Protein AF-A0A804RN87-F1 (afdb_monomer)

pLDDT: mean 70.16, std 12.7, range [40.78, 86.88]

Solvent-accessible surface area (backbone atoms only — not comparable to full-atom values): 7221 Å² total; per-residue (Å²): 133,90,46,69,68,55,38,35,69,75,57,32,67,62,49,36,48,26,4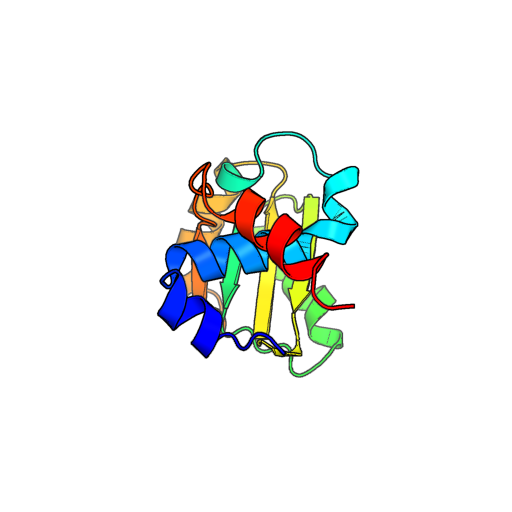7,51,46,47,64,53,35,53,84,49,50,88,78,59,80,81,75,54,48,65,18,28,37,35,35,33,63,37,80,57,89,46,76,75,44,56,60,53,51,48,58,59,50,46,76,43,32,61,68,70,47,75,30,77,36,67,95,71,21,30,33,33,40,31,36,72,43,48,74,24,46,65,43,43,61,68,46,39,80,78,44,97,57,40,50,76,39,76,32,49,74,68,71,97,70,69,60,70,59,51,62,57,58,64,71,70,71,122

Secondary structure (DSSP, 8-state):
---HHHHHHHHHHHHHHHHHHHHHHTTTTTT--S-STTTEEEEES---SSTTHHHHHHHHHHTTS-EEEEEEEGGGTEEEEEESSTTHHHHHHHHGGGSSS-EEEE-PPPPTTSHHHHHHHHTT--

Nearest PDB structures (foldseek):
  4lir-assembly1_A  TM=8.164E-01  e=1.142E-02  Homo sapiens
  4lir-assembly1_B  TM=6.625E-01  e=8.324E-03  Homo sapiens
  5yzg-assembly1_O  TM=5.939E-01  e=8.868E-03  Homo sapiens
  2cq2-assembly1_A  TM=6.643E-01  e=5.921E-02  Homo sapiens
  1x4d-assembly1_A  TM=6.522E-01  e=4.315E-02  Mus musculus

Radius of gyration: 14.88 Å; Cα contacts (8 Å, |Δi|>4): 159; chains: 1; bounding box: 32×34×47 Å

Organism: Zea mays (NCBI:txid4577)

Mean predicted aligned error: 12.69 Å

Sequence (126 aa):
MVTLENLRRIYGHVVERATLARDLLAPAAGQLSGNLHSRCILAQQLDLSFPEKDDDLRADLEKFGAIEAIALCRHLFMAVIVFRDEASVPVAFRRQEEISSGLYSAVPASPPCALHEFYSSKQYQG

Foldseek 3Di:
DCDLVNCCVPPNPQQSLLVVLCVLCVVVVVVD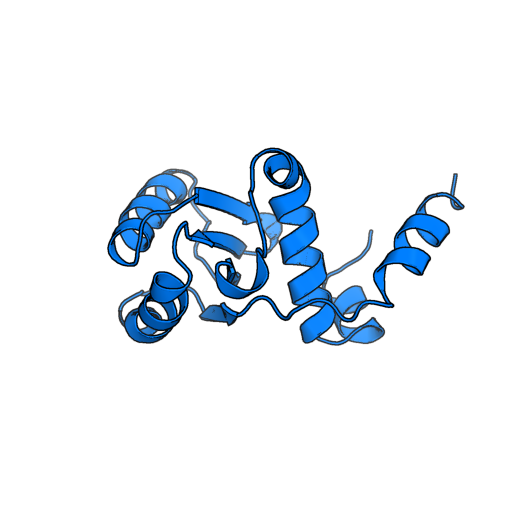DDDQQLFKKKWAFAPPVDVVCVVVVVVVLVVLAAWPDKGDDPVRRMIMTGHPDSNSLVSCQVCVVVDPTIDIDGNDDNDPPDVVVVVVVVVPPD

Structure (mmCIF, N/CA/C/O backbone):
data_AF-A0A804RN87-F1
#
_entry.id   AF-A0A804RN87-F1
#
loop_
_atom_site.group_PDB
_atom_site.id
_atom_site.type_symbol
_atom_site.label_atom_id
_atom_site.label_alt_id
_atom_site.label_comp_id
_atom_site.label_asym_id
_atom_site.label_entity_id
_atom_site.label_seq_id
_atom_site.pdbx_PDB_ins_code
_atom_site.Cartn_x
_atom_site.Cartn_y
_atom_site.Cartn_z
_atom_site.occupancy
_atom_site.B_iso_or_equiv
_atom_site.auth_seq_id
_atom_site.auth_comp_id
_atom_site.auth_asym_id
_atom_site.auth_atom_id
_atom_site.pdbx_PDB_model_num
ATOM 1 N N . MET A 1 1 ? 10.151 -0.348 -20.604 1.00 44.06 1 MET A N 1
ATOM 2 C CA . MET A 1 1 ? 9.405 -0.294 -19.325 1.00 44.06 1 MET A CA 1
ATOM 3 C C . MET A 1 1 ? 9.941 0.860 -18.499 1.00 44.06 1 MET A C 1
ATOM 5 O O . MET A 1 1 ? 11.149 1.039 -18.446 1.00 44.06 1 MET A O 1
ATOM 9 N N . VAL A 1 2 ? 9.064 1.671 -17.912 1.00 52.44 2 VAL A N 1
ATOM 10 C CA . VAL A 1 2 ? 9.464 2.733 -16.980 1.00 52.44 2 VAL A CA 1
ATOM 11 C C . VAL A 1 2 ? 9.562 2.083 -15.602 1.00 52.44 2 VAL A C 1
ATOM 13 O O . VAL A 1 2 ? 8.560 1.578 -15.107 1.00 52.44 2 VAL A O 1
ATOM 16 N N . THR A 1 3 ? 10.764 2.000 -15.034 1.00 58.56 3 THR A N 1
ATOM 17 C CA . THR A 1 3 ? 10.981 1.449 -13.689 1.00 58.56 3 THR A CA 1
ATOM 18 C C . THR A 1 3 ? 10.746 2.531 -12.633 1.00 58.56 3 THR A C 1
ATOM 20 O O . THR A 1 3 ? 10.908 3.720 -12.920 1.00 58.56 3 THR A O 1
ATOM 23 N N . LEU A 1 4 ? 10.397 2.126 -11.406 1.00 59.03 4 LEU A N 1
ATOM 24 C CA . LEU A 1 4 ? 10.358 3.012 -10.231 1.00 59.03 4 LEU A CA 1
ATOM 25 C C . LEU A 1 4 ? 11.651 3.829 -10.121 1.00 59.03 4 LEU A C 1
ATOM 27 O O . LEU A 1 4 ? 11.616 5.048 -10.036 1.00 59.03 4 LEU A O 1
ATOM 31 N N . GLU A 1 5 ? 12.805 3.171 -10.253 1.00 62.66 5 GLU A N 1
ATOM 32 C CA . GLU A 1 5 ? 14.112 3.835 -10.210 1.00 62.66 5 GLU A CA 1
ATOM 33 C C . GLU A 1 5 ? 14.259 4.930 -11.270 1.00 62.66 5 GLU A C 1
ATOM 35 O O . GLU A 1 5 ? 14.786 6.001 -10.973 1.00 62.66 5 GLU A O 1
ATOM 40 N N . ASN A 1 6 ? 13.741 4.708 -12.483 1.00 63.38 6 ASN A N 1
ATOM 41 C CA . ASN A 1 6 ? 13.754 5.722 -13.532 1.00 63.38 6 ASN A CA 1
ATOM 42 C C . ASN A 1 6 ? 12.840 6.903 -13.180 1.00 63.38 6 ASN A C 1
ATOM 44 O O . ASN A 1 6 ? 13.256 8.048 -13.332 1.00 63.38 6 ASN A O 1
ATOM 48 N N . LEU A 1 7 ? 11.635 6.657 -12.657 1.00 56.41 7 LEU A N 1
ATOM 49 C CA . LEU A 1 7 ? 10.732 7.734 -12.226 1.00 56.41 7 LEU A CA 1
ATOM 50 C C . LEU A 1 7 ? 11.321 8.541 -11.071 1.00 56.41 7 LEU A C 1
ATOM 52 O O . LEU A 1 7 ? 11.327 9.770 -11.110 1.00 56.41 7 LEU A O 1
ATOM 56 N N . ARG A 1 8 ? 11.870 7.854 -10.072 1.00 64.25 8 ARG A N 1
ATOM 57 C CA . ARG A 1 8 ? 12.483 8.444 -8.882 1.00 64.25 8 ARG A CA 1
ATOM 58 C C . ARG A 1 8 ? 13.710 9.279 -9.229 1.00 64.25 8 ARG A C 1
ATOM 60 O O . ARG A 1 8 ? 13.904 10.345 -8.654 1.00 64.25 8 ARG A O 1
ATOM 67 N N . ARG A 1 9 ? 14.515 8.822 -10.193 1.00 65.19 9 ARG A N 1
ATOM 68 C CA . ARG A 1 9 ? 15.707 9.532 -10.672 1.00 65.19 9 ARG A CA 1
ATOM 69 C C . ARG A 1 9 ? 15.364 10.765 -11.503 1.00 65.19 9 ARG A C 1
ATOM 71 O O . ARG A 1 9 ? 16.046 11.774 -11.372 1.00 65.19 9 ARG A O 1
ATOM 78 N N . ILE A 1 10 ? 14.343 10.677 -12.355 1.00 59.03 10 ILE A N 1
ATOM 79 C CA . ILE A 1 10 ? 13.975 11.761 -13.276 1.00 59.03 10 ILE A CA 1
ATOM 80 C C . ILE A 1 10 ? 13.150 12.831 -12.559 1.00 59.03 10 ILE A C 1
ATOM 82 O O . ILE A 1 10 ? 13.399 14.019 -12.735 1.00 59.03 10 ILE A O 1
ATOM 86 N N . TYR A 1 11 ? 12.183 12.421 -11.740 1.00 56.38 11 TYR A N 1
ATOM 87 C CA . TYR A 1 11 ? 11.181 13.331 -11.190 1.00 56.38 11 TYR A CA 1
ATOM 88 C C . TYR A 1 11 ? 11.234 13.489 -9.669 1.00 56.38 11 TYR A C 1
ATOM 90 O O . TYR A 1 11 ? 10.486 14.279 -9.089 1.00 56.38 11 TYR A O 1
ATOM 98 N N . GLY A 1 12 ? 12.110 12.742 -9.000 1.00 64.69 12 GLY A N 1
ATOM 99 C CA . GLY A 1 12 ? 12.132 12.681 -7.550 1.00 64.69 12 GLY A CA 1
ATOM 100 C C . GLY A 1 12 ? 10.963 11.874 -6.983 1.00 64.69 12 GLY A C 1
ATOM 101 O O . GLY A 1 12 ? 9.940 11.610 -7.618 1.00 64.69 12 GLY A O 1
ATOM 102 N N . HIS A 1 13 ? 11.116 11.501 -5.720 1.00 67.25 13 HIS A N 1
ATOM 103 C CA . HIS A 1 13 ? 10.175 10.646 -5.002 1.00 67.25 13 HIS A CA 1
ATOM 104 C C . HIS A 1 13 ? 8.745 11.210 -4.923 1.00 67.25 13 HIS A C 1
ATOM 106 O O . HIS A 1 13 ? 7.773 10.464 -4.876 1.00 67.25 13 HIS A O 1
ATOM 112 N N . VAL A 1 14 ? 8.602 12.537 -4.914 1.00 64.81 14 VAL A N 1
ATOM 113 C CA . VAL A 1 14 ? 7.304 13.222 -4.805 1.00 64.81 14 VAL A CA 1
ATOM 114 C C . VAL A 1 14 ? 6.459 12.994 -6.061 1.00 64.81 14 VAL A C 1
ATOM 116 O O . VAL A 1 14 ? 5.296 12.604 -5.972 1.00 64.81 14 VAL A O 1
ATOM 119 N N . VAL A 1 15 ? 7.045 13.204 -7.238 1.00 63.53 15 VAL A N 1
ATOM 120 C CA . VAL A 1 15 ? 6.332 13.083 -8.515 1.00 63.53 15 VAL A CA 1
ATOM 121 C C . VAL A 1 15 ? 6.097 11.621 -8.874 1.00 63.53 15 VAL A C 1
ATOM 123 O O . VAL A 1 15 ? 5.024 11.292 -9.370 1.00 63.53 15 VAL A O 1
ATOM 126 N N . GLU A 1 16 ? 7.050 10.738 -8.566 1.00 68.56 16 GLU A N 1
ATOM 127 C CA . GLU A 1 16 ? 6.877 9.287 -8.677 1.00 68.56 16 GLU A CA 1
ATOM 128 C C . GLU A 1 16 ? 5.620 8.833 -7.922 1.00 68.56 16 GLU A C 1
ATOM 130 O O . GLU A 1 16 ? 4.728 8.231 -8.514 1.00 68.56 16 GLU A O 1
ATOM 135 N N . ARG A 1 17 ? 5.489 9.207 -6.643 1.00 68.94 17 ARG A N 1
ATOM 136 C CA . ARG A 1 17 ? 4.328 8.853 -5.813 1.00 68.94 17 ARG A CA 1
ATOM 137 C C . ARG A 1 17 ? 3.013 9.407 -6.353 1.00 68.94 17 ARG A C 1
ATOM 139 O O . ARG A 1 17 ? 2.024 8.682 -6.376 1.00 68.94 17 ARG A O 1
ATOM 146 N N . ALA A 1 18 ? 2.985 10.668 -6.792 1.00 68.06 18 ALA A N 1
ATOM 147 C CA . ALA A 1 18 ? 1.785 11.255 -7.394 1.00 68.06 18 ALA A CA 1
ATOM 148 C C . ALA A 1 18 ? 1.396 10.563 -8.707 1.00 68.06 18 ALA A C 1
ATOM 150 O O . ALA A 1 18 ? 0.211 10.358 -8.962 1.00 68.06 18 ALA A O 1
ATOM 151 N N . THR A 1 19 ? 2.383 10.203 -9.527 1.00 70.12 19 THR A N 1
ATOM 152 C CA . THR A 1 19 ? 2.163 9.529 -10.812 1.00 70.12 19 THR A CA 1
ATOM 153 C C . THR A 1 19 ? 1.643 8.119 -10.586 1.00 70.12 19 THR A C 1
ATOM 155 O O . THR A 1 19 ? 0.596 7.779 -11.117 1.00 70.12 19 THR A O 1
ATOM 158 N N . LEU A 1 20 ? 2.282 7.343 -9.706 1.00 72.44 20 LEU A N 1
ATOM 159 C CA . LEU A 1 20 ? 1.806 6.013 -9.323 1.00 72.44 20 LEU A CA 1
ATOM 160 C C . LEU A 1 20 ? 0.398 6.065 -8.739 1.00 72.44 20 LEU A C 1
ATOM 162 O O . LEU A 1 20 ? -0.443 5.249 -9.103 1.00 72.44 20 LEU A O 1
ATOM 166 N N . ALA A 1 21 ? 0.124 7.039 -7.866 1.00 73.50 21 ALA A N 1
ATOM 167 C CA . ALA A 1 21 ? -1.204 7.196 -7.296 1.00 73.50 21 ALA A CA 1
ATOM 168 C C . ALA A 1 21 ? -2.262 7.444 -8.377 1.00 73.50 21 ALA A C 1
ATOM 170 O O . ALA A 1 21 ? -3.339 6.857 -8.338 1.00 73.50 21 ALA A O 1
ATOM 171 N N . ARG A 1 22 ? -1.935 8.272 -9.374 1.00 73.31 22 ARG A N 1
ATOM 172 C CA . ARG A 1 22 ? -2.814 8.538 -10.514 1.00 73.31 22 ARG A CA 1
ATOM 173 C C . ARG A 1 22 ? -2.968 7.347 -11.440 1.00 73.31 22 ARG A C 1
ATOM 175 O O . ARG A 1 22 ? -4.094 7.067 -11.814 1.00 73.31 22 ARG A O 1
ATOM 182 N N . ASP A 1 23 ? -1.891 6.654 -11.783 1.00 74.88 23 ASP A N 1
ATOM 183 C CA . ASP A 1 23 ? -1.936 5.493 -12.676 1.00 74.88 23 ASP A CA 1
ATOM 184 C C . ASP A 1 23 ? -2.749 4.351 -12.055 1.00 74.88 23 ASP A C 1
ATOM 186 O O . ASP A 1 23 ? -3.539 3.704 -12.739 1.00 74.88 23 ASP A O 1
ATOM 190 N N . LEU A 1 24 ? -2.622 4.149 -10.739 1.00 73.38 24 LEU A N 1
ATOM 191 C CA . LEU A 1 24 ? -3.413 3.167 -9.998 1.00 73.38 24 LEU A CA 1
ATOM 192 C C . LEU A 1 24 ? -4.882 3.569 -9.879 1.00 73.38 24 LEU A C 1
ATOM 194 O O . LEU A 1 24 ? -5.758 2.713 -9.976 1.00 73.38 24 LEU A O 1
ATOM 198 N N . LEU A 1 25 ? -5.163 4.860 -9.695 1.00 73.69 25 LEU A N 1
ATOM 199 C CA . LEU A 1 25 ? -6.532 5.367 -9.657 1.00 73.69 25 LEU A CA 1
ATOM 200 C C . LEU A 1 25 ? -7.128 5.601 -11.044 1.00 73.69 25 LEU A C 1
ATOM 202 O O . LEU A 1 25 ? -8.332 5.792 -11.116 1.00 73.69 25 LEU A O 1
ATOM 206 N N . ALA A 1 26 ? -6.362 5.569 -12.136 1.00 71.94 26 ALA A N 1
ATOM 207 C CA . ALA A 1 26 ? -6.852 5.863 -13.484 1.00 71.94 26 ALA A CA 1
ATOM 208 C C . ALA A 1 26 ? -8.103 5.050 -13.880 1.00 71.94 26 ALA A C 1
ATOM 210 O O . ALA A 1 26 ? -9.026 5.648 -14.436 1.00 71.94 26 ALA A O 1
ATOM 211 N N . PRO A 1 27 ? -8.222 3.747 -13.541 1.00 69.06 27 PRO A N 1
ATOM 212 C CA . PRO A 1 27 ? -9.443 2.979 -13.794 1.00 69.06 27 PRO A CA 1
ATOM 213 C C . PRO A 1 27 ? -10.638 3.442 -12.947 1.00 69.06 27 PRO A C 1
ATOM 215 O O . PRO A 1 27 ? -11.779 3.364 -13.391 1.00 69.06 27 PRO A O 1
ATOM 218 N N . ALA A 1 28 ? -10.380 3.933 -11.733 1.00 67.94 28 ALA A N 1
ATOM 219 C CA . ALA A 1 28 ? -11.393 4.412 -10.795 1.00 67.94 28 ALA A CA 1
ATOM 220 C C . ALA A 1 28 ? -11.678 5.918 -10.934 1.00 67.94 28 ALA A C 1
ATOM 222 O O . ALA A 1 28 ? -12.686 6.396 -10.427 1.00 67.94 28 ALA A O 1
ATOM 223 N N . ALA A 1 29 ? -10.837 6.677 -11.641 1.00 67.94 29 ALA A N 1
ATOM 224 C CA . ALA A 1 29 ? -10.888 8.137 -11.697 1.00 67.94 29 ALA A CA 1
ATOM 225 C C . ALA A 1 29 ? -12.222 8.667 -12.241 1.00 67.94 29 ALA A C 1
ATOM 227 O O . ALA A 1 29 ? -12.655 9.739 -11.838 1.00 67.94 29 ALA A O 1
ATOM 228 N N . GLY A 1 30 ? -12.902 7.900 -13.102 1.00 65.25 30 GLY A N 1
ATOM 229 C CA . GLY A 1 30 ? -14.239 8.239 -13.602 1.00 65.25 30 GLY A CA 1
ATOM 230 C C . GLY A 1 30 ? -15.363 8.112 -12.565 1.00 65.25 30 GLY A C 1
ATOM 231 O O . GLY A 1 30 ? -16.446 8.647 -12.780 1.00 65.25 30 GLY A O 1
ATOM 232 N N . GLN A 1 31 ? -15.124 7.414 -11.453 1.00 64.75 31 GLN A N 1
ATOM 233 C CA . GLN A 1 31 ? -16.081 7.228 -10.358 1.00 64.75 31 GLN A CA 1
ATOM 234 C C . GLN A 1 31 ? -15.767 8.101 -9.141 1.00 64.75 31 GLN A C 1
ATOM 236 O O . GLN A 1 31 ? -16.618 8.248 -8.266 1.00 64.75 31 GLN A O 1
ATOM 241 N N . LEU A 1 32 ? -14.562 8.671 -9.075 1.00 67.81 32 LEU A N 1
ATOM 242 C CA . LEU A 1 32 ? -14.136 9.468 -7.937 1.00 67.81 32 LEU A CA 1
ATOM 243 C C . LEU A 1 32 ? -14.508 10.937 -8.125 1.00 67.81 32 LEU A C 1
ATOM 245 O O . LEU A 1 32 ? -14.287 11.528 -9.182 1.00 67.81 32 LEU A O 1
ATOM 249 N N . SER A 1 33 ? -15.039 11.546 -7.070 1.00 60.03 33 SER A N 1
ATOM 250 C CA . SER A 1 33 ? -15.479 12.944 -7.105 1.00 60.03 33 SER A CA 1
ATOM 251 C C . SER A 1 33 ? -14.501 13.880 -6.382 1.00 60.03 33 SER A C 1
ATOM 253 O O . SER A 1 33 ? -14.010 13.587 -5.294 1.00 60.03 33 SER A O 1
ATOM 255 N N . GLY A 1 34 ? -14.209 15.045 -6.965 1.00 64.56 34 GLY A N 1
ATOM 256 C CA . GLY A 1 34 ? -13.508 16.133 -6.272 1.00 64.56 34 GLY A CA 1
ATOM 257 C C . GLY A 1 34 ? -11.981 16.006 -6.169 1.00 64.56 34 GLY A C 1
ATOM 258 O O . GLY A 1 34 ? -11.321 15.332 -6.959 1.00 64.56 34 GLY A O 1
ATOM 259 N N . ASN A 1 35 ? -11.399 16.733 -5.208 1.00 65.81 35 ASN A N 1
ATOM 260 C CA . ASN A 1 35 ? -9.953 16.780 -5.009 1.00 65.81 35 ASN A CA 1
ATOM 261 C C . ASN A 1 35 ? -9.469 15.511 -4.296 1.00 65.81 35 ASN A C 1
ATOM 263 O O . ASN A 1 35 ? -9.637 15.349 -3.090 1.00 65.81 35 ASN A O 1
ATOM 267 N N . LEU A 1 36 ? -8.849 14.612 -5.056 1.00 71.06 36 LEU A N 1
ATOM 268 C CA . LEU A 1 36 ? -8.314 13.357 -4.537 1.00 71.06 36 LEU A CA 1
ATOM 269 C C . LEU A 1 36 ? -7.174 13.577 -3.539 1.00 71.06 36 LEU A C 1
ATOM 271 O O . LEU A 1 36 ? -7.033 12.814 -2.593 1.00 71.06 36 LEU A O 1
ATOM 275 N N . HIS A 1 37 ? -6.376 14.631 -3.698 1.00 70.56 37 HIS A N 1
ATOM 276 C CA . HIS A 1 37 ? -5.132 14.783 -2.946 1.00 70.56 37 HIS A CA 1
ATOM 277 C C . HIS A 1 37 ? -5.332 14.952 -1.432 1.00 70.56 37 HIS A C 1
ATOM 279 O O . HIS A 1 37 ? -4.515 14.442 -0.671 1.00 70.56 37 HIS A O 1
ATOM 285 N N . SER A 1 38 ? -6.412 15.604 -0.981 1.00 73.94 38 SER A N 1
ATOM 286 C CA . SER A 1 38 ? -6.699 15.751 0.459 1.00 73.94 38 SER A CA 1
ATOM 287 C C . SER A 1 38 ? -7.330 14.506 1.085 1.00 73.94 38 SER A C 1
ATOM 289 O O . SER A 1 38 ? -7.389 14.403 2.305 1.00 73.94 38 SER A O 1
ATOM 291 N N . ARG A 1 39 ? -7.772 13.548 0.261 1.00 82.69 39 ARG A N 1
ATOM 292 C CA . ARG A 1 39 ? -8.467 12.325 0.691 1.00 82.69 39 ARG A CA 1
ATOM 293 C C . ARG A 1 39 ? -7.698 11.040 0.376 1.00 82.69 39 ARG A C 1
ATOM 295 O O . ARG A 1 39 ? -8.148 9.956 0.738 1.00 82.69 39 ARG A O 1
ATOM 302 N N . CYS A 1 40 ? -6.554 11.143 -0.302 1.00 83.12 40 CYS A N 1
ATOM 303 C CA . CYS A 1 40 ? -5.761 10.000 -0.745 1.00 83.12 40 CYS A CA 1
ATOM 304 C C . CYS A 1 40 ? -4.498 9.807 0.089 1.00 83.12 40 CYS A C 1
ATOM 306 O O . CYS A 1 40 ? -3.703 10.731 0.280 1.00 83.12 40 CYS A O 1
ATOM 308 N N . ILE A 1 41 ? -4.250 8.555 0.460 1.00 86.25 41 ILE A N 1
ATOM 309 C CA . ILE A 1 41 ? -2.969 8.106 1.000 1.00 86.25 41 ILE A CA 1
ATOM 310 C C . ILE A 1 41 ? -2.345 7.070 0.069 1.00 86.25 41 ILE A C 1
ATOM 312 O O . ILE A 1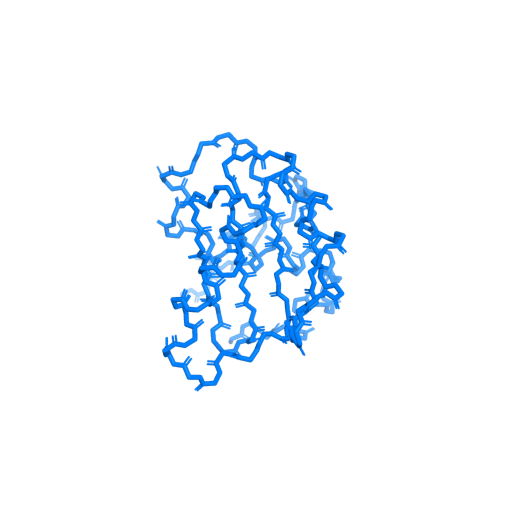 41 ? -3.031 6.263 -0.558 1.00 86.25 41 ILE A O 1
ATOM 316 N N . LEU A 1 42 ? -1.021 7.098 -0.010 1.00 85.25 42 LEU A N 1
ATOM 317 C CA . LEU A 1 42 ? -0.213 6.067 -0.632 1.00 85.25 42 LEU A CA 1
ATOM 318 C C . LEU A 1 42 ? 0.391 5.204 0.471 1.00 85.25 42 LEU A C 1
ATOM 320 O O . LEU A 1 42 ? 1.261 5.658 1.218 1.00 85.25 42 LEU A O 1
ATOM 324 N N . ALA A 1 43 ? -0.041 3.956 0.536 1.00 84.12 43 ALA A N 1
ATOM 325 C CA . ALA A 1 43 ? 0.600 2.928 1.326 1.00 84.12 43 ALA A CA 1
ATOM 326 C C . ALA A 1 43 ? 1.705 2.258 0.507 1.00 84.12 43 ALA A C 1
ATOM 328 O O . ALA A 1 43 ? 1.497 1.850 -0.633 1.00 84.12 43 ALA A O 1
ATOM 329 N N . GLN A 1 44 ? 2.894 2.158 1.083 1.00 80.44 44 GLN A N 1
ATOM 330 C CA . GLN A 1 44 ? 4.049 1.458 0.518 1.00 80.44 44 GLN A CA 1
ATOM 331 C C . GLN A 1 44 ? 4.464 0.341 1.467 1.00 80.44 44 GLN A C 1
ATOM 333 O O . GLN A 1 44 ? 4.184 0.440 2.651 1.00 80.44 44 GLN A O 1
ATOM 338 N N . GLN A 1 45 ? 5.185 -0.672 0.986 1.00 77.25 45 GLN A N 1
ATOM 339 C CA . GLN A 1 45 ? 5.670 -1.783 1.822 1.00 77.25 45 GLN A CA 1
ATOM 340 C C . GLN A 1 45 ? 4.535 -2.563 2.507 1.00 77.25 45 GLN A C 1
ATOM 342 O O . GLN A 1 45 ? 4.677 -3.022 3.639 1.00 77.25 45 GLN A O 1
ATOM 347 N N . LEU A 1 46 ? 3.398 -2.689 1.823 1.00 74.75 46 LEU A N 1
ATOM 348 C CA . LEU A 1 46 ? 2.311 -3.547 2.274 1.00 74.75 46 LEU A CA 1
ATOM 349 C C . LEU A 1 46 ? 2.656 -5.007 1.993 1.00 74.75 46 LEU A C 1
ATOM 351 O O . LEU A 1 46 ? 3.122 -5.334 0.900 1.00 74.75 46 LEU A O 1
ATOM 355 N N . ASP A 1 47 ? 2.370 -5.897 2.938 1.00 72.31 47 ASP A N 1
ATOM 356 C CA . ASP A 1 47 ? 2.492 -7.333 2.702 1.00 72.31 47 ASP A CA 1
ATOM 357 C C . ASP A 1 47 ? 1.298 -7.853 1.883 1.00 72.31 47 ASP A C 1
ATOM 359 O O . ASP A 1 47 ? 0.361 -8.452 2.406 1.00 72.31 47 ASP A O 1
ATOM 363 N N . LEU A 1 48 ? 1.340 -7.604 0.571 1.00 69.94 48 LEU A N 1
ATOM 364 C CA . LEU A 1 48 ? 0.344 -8.052 -0.412 1.00 69.94 48 LEU A CA 1
ATOM 365 C C . LEU A 1 48 ? 0.648 -9.453 -0.973 1.00 69.94 48 LEU A C 1
ATOM 367 O O . LEU A 1 48 ? 0.188 -9.804 -2.064 1.00 69.94 48 LEU A O 1
ATOM 371 N N . SER A 1 49 ? 1.451 -10.249 -0.257 1.00 66.06 49 SER A N 1
ATOM 372 C CA . SER A 1 49 ? 1.897 -11.573 -0.714 1.00 66.06 49 SER A CA 1
ATOM 373 C C . SER A 1 49 ? 0.734 -12.541 -0.959 1.00 66.06 49 SER A C 1
ATOM 375 O O . SER A 1 49 ? 0.860 -13.452 -1.775 1.00 66.06 49 SER A O 1
ATOM 377 N N . PHE A 1 50 ? -0.410 -12.324 -0.302 1.00 61.97 50 PHE A N 1
ATOM 378 C CA . PHE A 1 50 ? -1.591 -13.178 -0.406 1.00 61.97 50 PHE A CA 1
ATOM 379 C C . PHE A 1 50 ? -2.832 -12.361 -0.783 1.00 61.97 50 PHE A C 1
ATOM 381 O O . PHE A 1 50 ? -3.063 -11.316 -0.182 1.00 61.97 50 PHE A O 1
ATOM 388 N N . PRO A 1 51 ? -3.649 -12.811 -1.757 1.00 64.81 51 PRO A N 1
ATOM 389 C CA . PRO A 1 51 ? -4.867 -12.109 -2.163 1.00 64.81 51 PRO A CA 1
ATOM 390 C C . PRO A 1 51 ? -5.940 -12.027 -1.082 1.00 64.81 51 PRO A C 1
ATOM 392 O O . PRO A 1 51 ? -6.704 -11.073 -1.090 1.00 64.81 51 PRO A O 1
ATOM 395 N N . GLU A 1 52 ? -5.964 -12.972 -0.147 1.00 64.88 52 GLU A N 1
ATOM 396 C CA . GLU A 1 52 ? -6.887 -12.963 0.995 1.00 64.88 52 GLU A CA 1
ATOM 397 C C . GLU A 1 52 ? -6.686 -11.727 1.888 1.00 64.88 52 GLU A C 1
ATOM 399 O O . GLU A 1 52 ? -7.622 -11.267 2.530 1.00 64.88 52 GLU A O 1
ATOM 404 N N . LYS A 1 53 ? -5.494 -11.113 1.844 1.00 66.38 53 LYS A N 1
ATOM 405 C CA . LYS A 1 53 ? -5.189 -9.893 2.594 1.00 66.38 53 LYS A CA 1
ATOM 406 C C . LYS A 1 53 ? -5.819 -8.633 2.007 1.00 66.38 53 LYS A C 1
ATOM 408 O O . LYS A 1 53 ? -5.752 -7.598 2.658 1.00 66.38 53 LYS A O 1
ATOM 413 N N . ASP A 1 54 ? -6.401 -8.675 0.806 1.00 70.12 54 ASP A N 1
ATOM 414 C CA . ASP A 1 54 ? -7.040 -7.491 0.216 1.00 70.12 54 ASP A CA 1
AT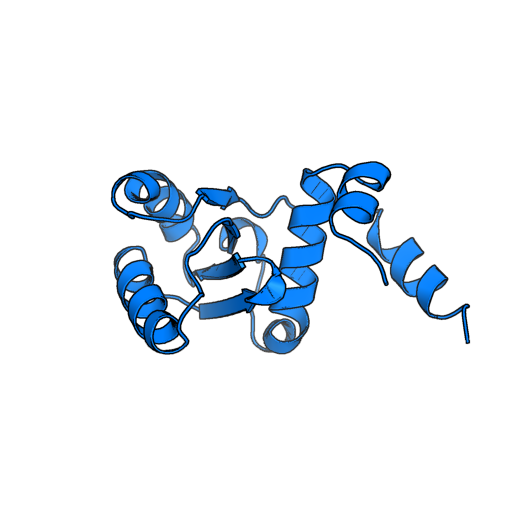OM 415 C C . ASP A 1 54 ? -8.295 -7.097 1.014 1.00 70.12 54 ASP A C 1
ATOM 417 O O . ASP A 1 54 ? -8.488 -5.916 1.316 1.00 70.12 54 ASP A O 1
ATOM 421 N N . ASP A 1 55 ? -9.110 -8.085 1.402 1.00 72.81 55 ASP A N 1
ATOM 422 C CA . ASP A 1 55 ? -10.304 -7.871 2.226 1.00 72.81 55 ASP A CA 1
ATOM 423 C C . ASP A 1 55 ? -9.929 -7.510 3.668 1.00 72.81 55 ASP A C 1
ATOM 425 O O . ASP A 1 55 ? -10.509 -6.581 4.232 1.00 72.81 55 ASP A O 1
ATOM 429 N N . ASP A 1 56 ? -8.908 -8.161 4.236 1.00 75.81 56 ASP A N 1
ATOM 430 C CA . ASP A 1 56 ? -8.387 -7.822 5.568 1.00 75.81 56 ASP A CA 1
ATOM 431 C C . ASP A 1 56 ? -7.838 -6.390 5.608 1.00 75.81 56 ASP A C 1
ATOM 433 O O . ASP A 1 56 ? -8.164 -5.615 6.507 1.00 75.81 56 ASP A O 1
ATOM 437 N N . LEU A 1 57 ? -7.054 -6.001 4.595 1.00 74.81 57 LEU A N 1
ATOM 438 C CA . LEU A 1 57 ? -6.513 -4.652 4.459 1.00 74.81 57 LEU A CA 1
ATOM 439 C C . LEU A 1 57 ? -7.646 -3.634 4.343 1.00 74.81 57 LEU A C 1
ATOM 441 O O . LEU A 1 57 ? -7.603 -2.590 4.992 1.00 74.81 57 LEU A O 1
ATOM 445 N N . ARG A 1 58 ? -8.672 -3.924 3.535 1.00 80.19 58 ARG A N 1
ATOM 446 C CA . ARG A 1 58 ? -9.846 -3.060 3.425 1.00 80.19 58 ARG A CA 1
ATOM 447 C C . ARG A 1 58 ? -10.559 -2.924 4.769 1.00 80.19 58 ARG A C 1
ATOM 449 O O . ARG A 1 58 ? -10.836 -1.798 5.169 1.00 80.19 58 ARG A O 1
ATOM 456 N N . ALA A 1 59 ? -10.829 -4.027 5.462 1.00 81.12 59 ALA A N 1
ATOM 457 C CA . ALA A 1 59 ? -11.509 -4.023 6.754 1.00 81.12 59 ALA A CA 1
ATOM 458 C C . ALA A 1 59 ? -10.709 -3.267 7.827 1.00 81.12 59 ALA A C 1
ATOM 460 O O . ALA A 1 59 ? -11.285 -2.526 8.624 1.00 81.12 59 ALA A O 1
ATOM 461 N N . ASP A 1 60 ? -9.382 -3.399 7.828 1.00 78.94 60 ASP A N 1
ATOM 462 C CA . ASP A 1 60 ? -8.498 -2.651 8.721 1.00 78.94 60 ASP A CA 1
ATOM 463 C C . ASP A 1 60 ? -8.498 -1.156 8.408 1.00 78.94 60 ASP A C 1
ATOM 465 O O . ASP A 1 60 ? -8.610 -0.332 9.316 1.00 78.94 60 ASP A O 1
ATOM 469 N N . LEU A 1 61 ? -8.445 -0.791 7.129 1.00 78.94 61 LEU A N 1
ATOM 470 C CA 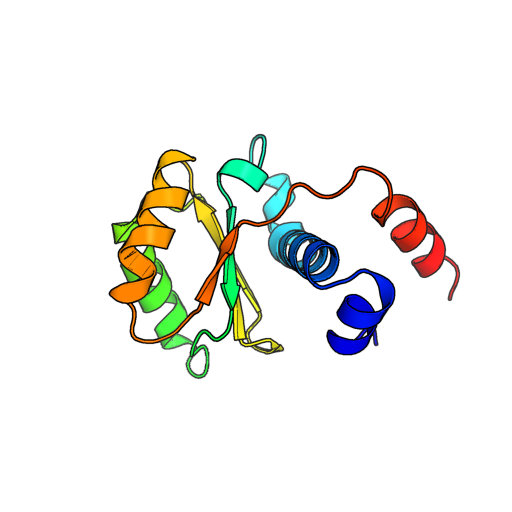. LEU A 1 61 ? -8.479 0.603 6.695 1.00 78.94 61 LEU A CA 1
ATOM 471 C C . LEU A 1 61 ? -9.852 1.257 6.910 1.00 78.94 61 LEU A C 1
ATOM 473 O O . LEU A 1 61 ? -9.920 2.451 7.206 1.00 78.94 61 LEU A O 1
ATOM 477 N N . GLU A 1 62 ? -10.946 0.498 6.804 1.00 83.88 62 GLU A N 1
ATOM 478 C CA . GLU A 1 62 ? -12.303 0.996 7.058 1.00 83.88 62 GLU A CA 1
ATOM 479 C C . GLU A 1 62 ? -12.486 1.415 8.530 1.00 83.88 62 GLU A C 1
ATOM 481 O O . GLU A 1 62 ? -13.299 2.294 8.822 1.00 83.88 62 GLU A O 1
ATOM 486 N N . LYS A 1 63 ? -11.653 0.906 9.457 1.00 80.75 63 LYS A N 1
ATOM 487 C CA . LYS A 1 63 ? -11.588 1.382 10.856 1.00 80.75 63 LYS A CA 1
ATOM 488 C C . LYS A 1 63 ? -11.050 2.810 10.980 1.00 80.75 63 LYS A C 1
ATOM 490 O O . LYS A 1 63 ? -11.227 3.434 12.031 1.00 80.75 63 LYS A O 1
ATOM 495 N N . PHE A 1 64 ? -10.351 3.313 9.962 1.00 80.88 64 PHE A N 1
ATOM 496 C CA . PHE A 1 64 ? -9.806 4.675 9.923 1.00 80.88 64 PHE A CA 1
ATOM 497 C C . PHE A 1 64 ? -10.770 5.662 9.266 1.00 80.88 64 PHE A C 1
ATOM 499 O O . PHE A 1 64 ? -10.730 6.857 9.563 1.00 80.88 64 PHE A O 1
ATOM 506 N N . GLY A 1 65 ? -11.655 5.169 8.402 1.00 83.75 65 GLY A N 1
ATOM 507 C CA . GLY A 1 65 ? -12.650 5.980 7.725 1.00 83.75 65 GLY A CA 1
ATOM 508 C C . GLY A 1 65 ? -13.343 5.244 6.593 1.00 83.75 65 GLY A C 1
ATOM 509 O O . GLY A 1 65 ? -12.873 4.218 6.112 1.00 83.75 65 GLY A O 1
ATOM 510 N N . ALA A 1 66 ? -14.457 5.802 6.125 1.00 85.88 66 ALA A N 1
ATOM 511 C CA . ALA A 1 66 ? -15.173 5.244 4.988 1.00 85.88 66 ALA A CA 1
ATOM 512 C C . ALA A 1 66 ? -14.314 5.337 3.721 1.00 85.88 66 ALA A C 1
ATOM 514 O O . ALA A 1 66 ? -13.934 6.431 3.298 1.00 85.88 66 ALA A O 1
ATOM 515 N N . ILE A 1 67 ? -14.037 4.195 3.099 1.00 86.06 67 ILE A N 1
ATOM 516 C CA . ILE A 1 67 ? -13.218 4.116 1.892 1.00 86.06 67 ILE A CA 1
ATOM 517 C C . ILE A 1 67 ? -14.102 4.277 0.652 1.00 86.06 67 ILE A C 1
ATOM 519 O O . ILE A 1 67 ? -15.128 3.612 0.500 1.00 86.06 67 ILE A O 1
ATOM 523 N N . GLU A 1 68 ? -13.700 5.172 -0.245 1.00 85.00 68 GLU A N 1
ATOM 524 C CA . GLU A 1 68 ? -14.314 5.373 -1.558 1.00 85.00 68 GLU A CA 1
ATOM 525 C C . GLU A 1 68 ? -13.753 4.371 -2.572 1.00 85.00 68 GLU A C 1
ATOM 527 O O . GLU A 1 68 ? -14.520 3.686 -3.245 1.00 85.00 68 GLU A O 1
ATOM 532 N N . ALA A 1 69 ? -12.426 4.222 -2.622 1.00 83.69 69 ALA A N 1
ATOM 533 C CA . ALA A 1 69 ? -11.751 3.258 -3.485 1.00 83.69 69 ALA A CA 1
ATOM 534 C C . ALA A 1 69 ? -10.401 2.813 -2.909 1.00 83.69 69 ALA A C 1
ATOM 536 O O . ALA A 1 69 ? -9.732 3.562 -2.196 1.00 83.69 69 ALA A O 1
ATOM 537 N N . ILE A 1 70 ? -9.986 1.598 -3.273 1.00 82.69 70 ILE A N 1
ATOM 538 C CA . ILE A 1 70 ? -8.637 1.081 -3.033 1.00 82.69 70 ILE A CA 1
ATOM 539 C C . ILE A 1 70 ? -8.094 0.604 -4.370 1.00 82.69 70 ILE A C 1
ATOM 541 O O . ILE A 1 70 ? -8.726 -0.213 -5.038 1.00 82.69 70 ILE A O 1
ATOM 545 N N . ALA A 1 71 ? -6.921 1.096 -4.749 1.00 82.12 71 ALA A N 1
ATOM 546 C CA . ALA A 1 71 ? -6.186 0.595 -5.896 1.00 82.12 71 ALA A CA 1
ATOM 547 C C . ALA A 1 71 ? -4.887 -0.053 -5.420 1.00 82.12 71 ALA A C 1
ATOM 549 O O . ALA A 1 71 ? -4.031 0.604 -4.829 1.00 82.12 71 ALA A O 1
ATOM 550 N N . LEU A 1 72 ? -4.745 -1.354 -5.664 1.00 79.50 72 LEU A N 1
ATOM 551 C CA . LEU A 1 72 ? -3.606 -2.147 -5.213 1.00 79.50 72 LEU A CA 1
ATOM 552 C C . LEU A 1 72 ? -2.595 -2.334 -6.344 1.00 79.50 72 LEU A C 1
ATOM 554 O O . LEU A 1 72 ? -2.951 -2.616 -7.486 1.00 79.50 72 LEU A O 1
ATOM 558 N N . CYS A 1 73 ? -1.314 -2.246 -6.004 1.00 76.12 73 CYS A N 1
ATOM 559 C CA . CYS A 1 73 ? -0.197 -2.570 -6.875 1.00 76.12 73 CYS A CA 1
ATOM 560 C C . CYS A 1 73 ? 0.658 -3.661 -6.233 1.00 76.12 73 CYS A C 1
ATOM 562 O O . CYS A 1 73 ? 1.657 -3.386 -5.564 1.00 76.12 73 CYS A O 1
ATOM 564 N N . ARG A 1 74 ? 0.280 -4.922 -6.462 1.00 72.44 74 ARG A N 1
ATOM 565 C CA . ARG A 1 74 ? 0.994 -6.087 -5.911 1.00 72.44 74 ARG A CA 1
ATOM 566 C C . ARG A 1 74 ? 2.45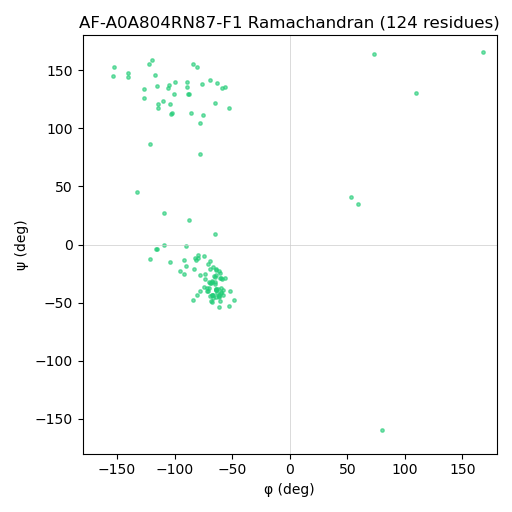0 -6.147 -6.363 1.00 72.44 74 ARG A C 1
ATOM 568 O O . ARG A 1 74 ? 3.321 -6.456 -5.565 1.00 72.44 74 ARG A O 1
ATOM 575 N N . HIS A 1 75 ? 2.723 -5.769 -7.613 1.00 69.81 75 HIS A N 1
ATOM 576 C CA . HIS A 1 75 ? 4.083 -5.739 -8.159 1.00 69.81 75 HIS A CA 1
ATOM 577 C C . HIS A 1 75 ? 5.023 -4.796 -7.407 1.00 69.81 75 HIS A C 1
ATOM 579 O O . HIS A 1 75 ? 6.227 -5.029 -7.387 1.00 69.81 75 HIS A O 1
ATOM 585 N N . LEU A 1 76 ? 4.481 -3.730 -6.815 1.00 69.50 76 LEU A N 1
ATOM 586 C CA . LEU A 1 76 ? 5.261 -2.719 -6.108 1.00 69.50 76 LEU A CA 1
ATOM 587 C C . LEU A 1 76 ? 5.059 -2.771 -4.591 1.00 69.50 76 LEU A C 1
ATOM 589 O O . LEU A 1 76 ? 5.659 -1.964 -3.885 1.00 69.50 76 LEU A O 1
ATOM 593 N N . PHE A 1 77 ? 4.228 -3.691 -4.088 1.00 76.69 77 PHE A N 1
ATOM 594 C CA . PHE A 1 77 ? 3.808 -3.735 -2.685 1.00 76.69 77 PHE A CA 1
ATOM 595 C C . PHE A 1 77 ? 3.233 -2.387 -2.211 1.00 76.69 77 PHE A C 1
ATOM 597 O O . PHE A 1 77 ? 3.532 -1.905 -1.115 1.00 76.69 77 PHE A O 1
ATOM 604 N N . MET A 1 78 ? 2.439 -1.744 -3.075 1.00 79.56 78 MET A N 1
ATOM 605 C CA . MET A 1 78 ? 1.831 -0.435 -2.821 1.00 79.56 78 MET A CA 1
ATOM 606 C C . MET A 1 78 ? 0.311 -0.497 -2.921 1.00 79.56 78 MET A C 1
ATOM 608 O O . MET A 1 78 ? -0.239 -1.322 -3.647 1.00 79.56 78 MET A O 1
ATOM 612 N N . ALA A 1 79 ? -0.363 0.422 -2.243 1.00 82.38 79 ALA A N 1
ATOM 613 C CA . ALA A 1 79 ? -1.787 0.668 -2.397 1.00 82.38 79 ALA A CA 1
ATOM 614 C C . ALA A 1 79 ? -2.077 2.163 -2.352 1.00 82.38 79 ALA A C 1
ATOM 616 O O . ALA A 1 79 ? -1.427 2.916 -1.630 1.00 82.38 79 ALA A O 1
ATOM 617 N N . VAL A 1 80 ? -3.087 2.585 -3.096 1.00 84.69 80 VAL A N 1
ATOM 618 C CA . VAL A 1 80 ? -3.657 3.924 -3.008 1.00 84.69 80 VAL A CA 1
ATOM 619 C C . VAL A 1 80 ? -5.031 3.782 -2.403 1.00 84.69 80 VAL A C 1
ATOM 621 O O . VAL A 1 80 ? -5.867 3.043 -2.922 1.00 84.69 80 VAL A O 1
ATOM 624 N N . ILE A 1 81 ? -5.248 4.484 -1.302 1.00 85.38 81 ILE A N 1
ATOM 625 C CA . ILE A 1 81 ? -6.495 4.443 -0.558 1.00 85.38 81 ILE A CA 1
ATOM 626 C C . ILE A 1 81 ? -7.123 5.818 -0.667 1.00 85.38 81 ILE A C 1
ATOM 628 O O . ILE A 1 81 ? -6.510 6.815 -0.283 1.00 85.38 81 ILE A O 1
ATOM 632 N N . VAL A 1 82 ? -8.336 5.857 -1.207 1.00 86.31 82 VAL A N 1
ATOM 633 C CA . VAL A 1 82 ? -9.151 7.063 -1.312 1.00 86.31 82 VAL A CA 1
ATOM 634 C C . VAL A 1 82 ? -10.214 6.992 -0.235 1.00 86.31 82 VAL A C 1
ATOM 636 O O . VAL A 1 82 ? -11.107 6.147 -0.298 1.00 86.31 82 VAL A O 1
ATOM 639 N N . PHE A 1 83 ? -10.131 7.870 0.754 1.00 86.88 83 PHE A N 1
ATOM 640 C CA . PHE A 1 83 ? -11.188 8.026 1.742 1.00 86.88 83 PHE A CA 1
ATOM 641 C C . PHE A 1 83 ? -12.316 8.898 1.189 1.00 86.88 83 PHE A C 1
ATOM 643 O O . PHE A 1 83 ? -12.104 9.767 0.345 1.00 86.88 83 PHE A O 1
ATOM 650 N N . ARG A 1 84 ? -13.533 8.693 1.693 1.00 85.31 84 ARG A N 1
ATOM 651 C CA . ARG A 1 84 ? -14.651 9.601 1.417 1.00 85.31 84 ARG A CA 1
ATOM 652 C C . ARG A 1 84 ? -14.454 10.955 2.093 1.00 85.31 84 ARG A C 1
ATOM 654 O O . ARG A 1 84 ? -14.858 11.968 1.531 1.00 85.31 84 ARG A O 1
ATOM 661 N N . ASP A 1 85 ? -13.817 10.967 3.259 1.00 84.88 85 ASP A N 1
ATOM 662 C CA . ASP A 1 85 ? -13.585 12.159 4.072 1.00 84.88 85 ASP A CA 1
ATOM 663 C C . ASP A 1 85 ? -12.082 12.463 4.177 1.00 84.88 85 ASP A C 1
ATOM 665 O O . ASP A 1 85 ? -11.264 11.565 4.386 1.00 84.88 85 ASP A O 1
ATOM 669 N N . GLU A 1 86 ? -11.712 13.736 4.045 1.00 84.06 86 GLU A N 1
ATOM 670 C CA . GLU A 1 86 ? -10.333 14.192 4.251 1.00 84.06 86 GLU A CA 1
ATOM 671 C C . GLU A 1 86 ? -9.878 14.033 5.707 1.00 84.06 86 GLU A C 1
ATOM 673 O O . GLU A 1 86 ? -8.696 13.802 5.960 1.00 84.06 86 GLU A O 1
ATOM 678 N N . ALA A 1 87 ? -10.806 14.055 6.671 1.00 85.31 87 ALA A N 1
ATOM 679 C CA . ALA A 1 87 ? -10.513 13.847 8.086 1.00 85.31 87 ALA A CA 1
ATOM 680 C C . ALA A 1 87 ? -9.967 12.438 8.386 1.00 85.31 87 ALA A C 1
ATOM 682 O O . ALA A 1 87 ? -9.287 12.241 9.394 1.00 85.31 87 ALA A O 1
ATOM 683 N N . SER A 1 88 ? -10.203 11.460 7.507 1.00 85.62 88 SER A N 1
ATOM 684 C CA . SER A 1 88 ? -9.677 10.098 7.651 1.00 85.62 88 SER A CA 1
ATOM 685 C C . SER A 1 88 ? -8.177 10.000 7.359 1.00 85.62 88 SER A C 1
ATOM 687 O O . SER A 1 88 ? -7.499 9.136 7.911 1.00 85.62 88 SER A O 1
ATOM 689 N N . VAL A 1 89 ? -7.623 10.909 6.554 1.00 84.12 89 VAL A N 1
ATOM 690 C CA . VAL A 1 89 ? -6.193 10.934 6.207 1.00 84.12 89 VAL A CA 1
ATOM 691 C C . VAL A 1 89 ? -5.288 11.129 7.437 1.00 84.12 89 VAL A C 1
ATOM 693 O O . VAL A 1 89 ? -4.415 10.287 7.665 1.00 84.12 89 VAL A O 1
ATOM 696 N N . PRO A 1 90 ? -5.472 12.160 8.289 1.00 83.94 90 PRO A N 1
ATOM 697 C CA . PRO A 1 90 ? -4.680 12.301 9.512 1.00 83.94 90 PRO A CA 1
ATOM 698 C C . PRO A 1 90 ? -4.925 11.169 10.521 1.00 83.94 90 PRO A C 1
ATOM 700 O O . PRO A 1 90 ? -4.016 10.837 11.284 1.00 83.94 90 PRO A O 1
ATOM 703 N N . VAL A 1 91 ? -6.111 10.547 10.523 1.00 85.38 91 VAL A N 1
ATOM 704 C CA . VAL A 1 91 ? -6.392 9.363 11.354 1.00 85.38 91 VAL A CA 1
ATOM 705 C C . VAL A 1 91 ? -5.558 8.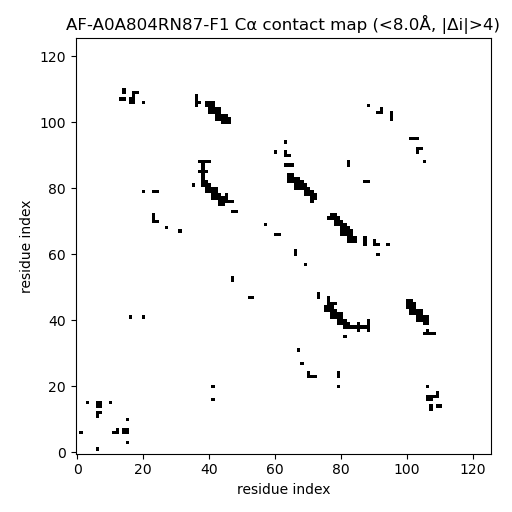172 10.889 1.00 85.38 91 VAL A C 1
ATOM 707 O O . VAL A 1 91 ? -4.909 7.538 11.719 1.00 85.38 91 VAL A O 1
ATOM 710 N N . ALA A 1 92 ? -5.508 7.915 9.580 1.00 84.06 92 ALA A N 1
ATOM 711 C CA . ALA A 1 92 ? -4.689 6.854 9.006 1.00 84.06 92 ALA A CA 1
ATOM 712 C C . ALA A 1 92 ? -3.198 7.060 9.314 1.00 84.06 92 ALA A C 1
ATOM 714 O O . ALA A 1 92 ? -2.524 6.112 9.700 1.00 84.06 92 ALA A O 1
ATOM 715 N N . PHE A 1 93 ? -2.684 8.296 9.243 1.00 83.88 93 PHE A N 1
ATOM 716 C CA . PHE A 1 93 ? -1.301 8.583 9.649 1.00 83.88 93 PHE A CA 1
ATOM 717 C C . PHE A 1 93 ? -1.043 8.332 11.127 1.00 83.88 93 PHE A C 1
ATOM 719 O O . PHE A 1 93 ? -0.003 7.784 11.472 1.00 83.88 93 PHE A O 1
ATOM 726 N N . ARG A 1 94 ? -1.971 8.725 12.003 1.00 83.56 94 ARG A N 1
ATOM 727 C CA . ARG A 1 94 ? -1.823 8.494 13.444 1.00 83.56 94 ARG A CA 1
ATOM 728 C C . ARG A 1 94 ? -1.815 7.002 13.766 1.00 83.56 94 ARG A C 1
ATOM 730 O O . ARG A 1 94 ? -1.057 6.572 14.622 1.00 83.56 94 ARG A O 1
ATOM 737 N N . ARG A 1 95 ? -2.656 6.230 13.080 1.00 77.44 95 ARG A N 1
ATOM 738 C CA . ARG A 1 95 ? -2.810 4.793 13.313 1.00 77.44 95 ARG A CA 1
ATOM 739 C C . ARG A 1 95 ? -1.878 3.920 12.486 1.00 77.44 95 ARG A C 1
ATOM 741 O O . ARG A 1 95 ? -1.896 2.713 12.672 1.00 77.44 95 ARG A O 1
ATOM 748 N N . GLN A 1 96 ? -1.031 4.490 11.628 1.00 78.19 96 GLN A N 1
ATOM 749 C CA . GLN A 1 96 ? -0.036 3.705 10.888 1.00 78.19 96 GLN A CA 1
ATOM 750 C C . GLN A 1 96 ? 0.878 2.906 11.835 1.00 78.19 96 GLN A C 1
ATOM 752 O O . GLN A 1 96 ? 1.344 1.836 11.474 1.00 78.19 96 GLN A O 1
ATOM 757 N N . GLU A 1 97 ? 1.102 3.412 13.055 1.00 72.81 97 GLU A N 1
ATOM 758 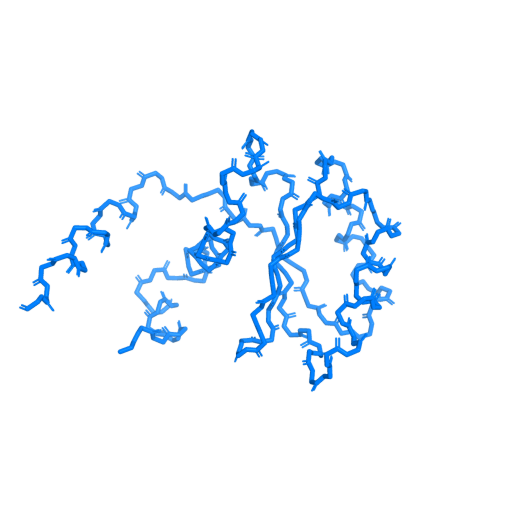C CA . GLU A 1 97 ? 1.893 2.749 14.100 1.00 72.81 97 GLU A CA 1
ATOM 759 C C . GLU A 1 97 ? 1.208 1.494 14.666 1.00 72.81 97 GLU A C 1
ATOM 761 O O . GLU A 1 97 ? 1.873 0.630 15.229 1.00 72.81 97 GLU A O 1
ATOM 766 N N . GLU A 1 98 ? -0.112 1.375 14.508 1.00 72.62 98 GLU A N 1
ATOM 767 C CA . GLU A 1 98 ? -0.891 0.210 14.942 1.00 72.62 98 GLU A CA 1
ATOM 768 C C . GLU A 1 98 ? -0.80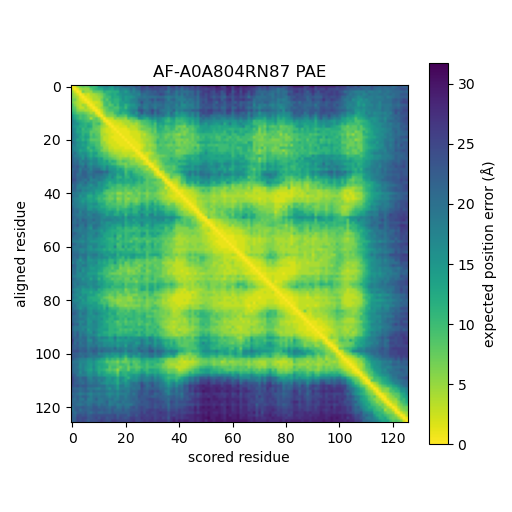8 -0.946 13.930 1.00 72.62 98 GLU A C 1
ATOM 770 O O . GLU A 1 98 ? -1.191 -2.074 14.240 1.00 72.62 98 GLU A O 1
ATOM 775 N N . ILE A 1 99 ? -0.312 -0.686 12.718 1.00 69.25 99 ILE A N 1
ATOM 776 C CA . ILE A 1 99 ? -0.343 -1.631 11.603 1.00 69.25 99 ILE A CA 1
ATOM 777 C C . ILE A 1 99 ? 1.022 -2.292 11.478 1.00 69.25 99 ILE A C 1
ATOM 779 O O . ILE A 1 99 ? 2.059 -1.638 11.416 1.00 69.25 99 ILE A O 1
ATOM 783 N N . SER A 1 100 ? 1.031 -3.622 11.413 1.00 64.88 100 SER A N 1
ATOM 784 C CA . SER A 1 100 ? 2.270 -4.410 11.417 1.00 64.88 100 SER A CA 1
ATOM 785 C C . SER A 1 100 ? 3.107 -4.263 10.141 1.00 64.88 100 SER A C 1
ATOM 787 O O . SER A 1 100 ? 4.267 -4.669 10.114 1.00 64.88 100 SER A O 1
ATOM 789 N N . SER A 1 101 ? 2.530 -3.709 9.073 1.00 66.81 101 SER A N 1
ATOM 790 C CA . SER A 1 101 ? 3.199 -3.510 7.791 1.00 66.81 101 SER A CA 1
ATOM 791 C C . SER A 1 101 ? 2.584 -2.348 7.026 1.00 66.81 101 SER A C 1
ATOM 793 O O . SER A 1 101 ? 1.366 -2.179 7.024 1.00 66.81 101 SER A O 1
ATOM 795 N N . GLY A 1 102 ? 3.417 -1.620 6.294 1.00 72.31 102 GLY A N 1
ATOM 796 C CA . GLY A 1 102 ? 2.980 -0.513 5.460 1.00 72.31 102 GLY A CA 1
ATOM 797 C C . GLY A 1 102 ? 3.421 0.840 6.001 1.00 72.31 102 GLY A C 1
ATOM 798 O O . GLY A 1 102 ? 3.210 1.165 7.162 1.00 72.31 102 GLY A O 1
ATOM 799 N N . LEU A 1 103 ? 4.013 1.652 5.133 1.00 81.38 103 LEU A N 1
ATOM 800 C CA . LEU A 1 103 ? 4.313 3.049 5.392 1.00 81.38 103 LEU A CA 1
ATOM 801 C C . LEU A 1 103 ? 3.302 3.913 4.646 1.00 81.38 103 LEU A C 1
ATOM 803 O O . LEU A 1 103 ? 3.214 3.851 3.413 1.00 81.38 103 LEU A O 1
ATOM 807 N N . TYR A 1 104 ? 2.560 4.739 5.374 1.00 83.88 104 TYR A N 1
ATOM 808 C CA . TYR A 1 104 ? 1.595 5.645 4.769 1.00 83.88 104 TYR A CA 1
ATOM 809 C C . TYR A 1 104 ? 2.263 6.968 4.420 1.00 83.88 104 TYR A C 1
ATOM 811 O O . TYR A 1 104 ? 3.129 7.491 5.118 1.00 83.88 104 TYR A O 1
ATOM 819 N N . SER A 1 105 ? 1.908 7.520 3.269 1.00 81.94 105 SER A N 1
ATOM 820 C CA . SER A 1 105 ? 2.396 8.811 2.795 1.00 81.94 105 SER A CA 1
ATOM 821 C C . SER A 1 105 ? 1.263 9.564 2.125 1.00 81.94 105 SER A C 1
ATOM 823 O O . SER A 1 105 ? 0.423 8.965 1.461 1.00 81.94 105 SER A O 1
ATOM 825 N N . ALA A 1 106 ? 1.236 10.885 2.275 1.00 79.19 106 ALA A N 1
ATOM 826 C CA . ALA A 1 106 ? 0.230 11.690 1.597 1.00 79.19 106 ALA A CA 1
ATOM 827 C C . ALA A 1 106 ? 0.536 11.675 0.099 1.00 79.19 106 ALA A C 1
ATOM 829 O O . ALA A 1 106 ? 1.709 11.714 -0.290 1.00 79.19 106 ALA A O 1
ATOM 830 N N . VAL A 1 107 ? -0.499 11.616 -0.739 1.00 74.69 107 VAL A N 1
ATOM 831 C CA . VAL A 1 107 ? -0.310 11.775 -2.181 1.00 74.69 107 VAL A CA 1
ATOM 832 C C . VAL A 1 107 ? -0.074 13.261 -2.450 1.00 74.69 107 VAL A C 1
ATOM 834 O O . VAL A 1 107 ? -1.002 14.056 -2.286 1.00 74.69 107 VAL A O 1
ATOM 837 N N . PRO A 1 108 ? 1.136 13.678 -2.863 1.00 66.69 108 PRO A N 1
ATOM 838 C CA . PRO A 1 108 ? 1.398 15.091 -3.077 1.00 66.69 108 PRO A CA 1
ATOM 839 C C . PRO A 1 108 ? 0.502 15.608 -4.204 1.00 66.69 108 PRO A C 1
ATOM 841 O O . PRO A 1 108 ? 0.300 14.917 -5.208 1.00 66.69 108 PRO A O 1
ATOM 844 N N . ALA A 1 109 ? -0.044 16.815 -4.030 1.00 64.19 109 ALA A N 1
ATOM 845 C CA . ALA A 1 109 ? -0.703 17.536 -5.113 1.00 64.19 109 ALA A CA 1
ATOM 846 C C . ALA A 1 109 ? 0.275 17.585 -6.286 1.00 64.19 109 ALA A C 1
ATOM 848 O O . ALA A 1 109 ? 1.391 18.086 -6.134 1.00 64.19 109 ALA A O 1
ATOM 849 N N . SER A 1 110 ? -0.087 16.985 -7.423 1.00 58.59 110 SER A N 1
ATOM 850 C CA . SER A 1 110 ? 0.831 16.966 -8.560 1.00 58.59 110 SER A CA 1
ATOM 851 C C . SER A 1 110 ? 1.212 18.410 -8.899 1.00 58.59 110 SER A C 1
ATOM 853 O O . SER A 1 110 ? 0.299 19.239 -8.996 1.00 58.59 110 SER A O 1
ATOM 855 N N . PRO A 1 111 ? 2.485 18.731 -9.158 1.00 52.25 111 PRO A N 1
ATOM 856 C CA . PRO A 1 111 ? 2.792 20.007 -9.777 1.00 52.25 111 PRO A CA 1
ATOM 857 C C . PRO A 1 111 ? 2.062 20.080 -11.135 1.00 52.25 111 PRO A C 1
ATOM 859 O O . PRO A 1 111 ? 2.102 19.102 -11.889 1.00 52.25 111 PRO A O 1
ATOM 862 N N . PRO A 1 112 ? 1.394 21.200 -11.468 1.00 46.66 112 PRO A N 1
ATOM 863 C CA . PRO A 1 112 ? 0.573 21.334 -12.676 1.00 46.66 112 PRO A CA 1
ATOM 864 C C . PRO A 1 112 ? 1.331 21.241 -14.019 1.00 46.66 112 PRO A C 1
ATOM 866 O O . PRO A 1 112 ? 0.719 21.453 -15.058 1.00 46.66 112 PRO A O 1
ATOM 869 N N . CYS A 1 113 ? 2.620 20.877 -14.048 1.00 42.34 113 CYS A N 1
ATOM 870 C CA . CYS A 1 113 ? 3.442 20.942 -15.266 1.00 42.34 113 CYS A CA 1
ATOM 871 C C . CYS A 1 113 ? 4.081 19.625 -15.747 1.00 42.34 113 CYS A C 1
ATOM 873 O O . CYS A 1 113 ? 4.542 19.590 -16.879 1.00 42.34 113 CYS A O 1
ATOM 875 N N . ALA A 1 114 ? 4.118 18.531 -14.974 1.00 47.00 114 ALA A N 1
ATOM 876 C CA . ALA A 1 114 ? 4.967 17.381 -15.352 1.00 47.00 114 ALA A CA 1
ATOM 877 C C . ALA A 1 114 ? 4.297 16.315 -16.251 1.00 47.00 114 ALA A C 1
ATOM 879 O O . ALA A 1 114 ? 4.989 15.524 -16.884 1.00 47.00 114 ALA A O 1
ATOM 880 N N . LEU A 1 115 ? 2.961 16.262 -16.324 1.00 44.69 115 LEU A N 1
ATOM 881 C CA . LEU A 1 115 ? 2.259 15.152 -16.997 1.00 44.69 115 LEU A CA 1
ATOM 882 C C . LEU A 1 115 ? 1.885 15.424 -18.459 1.00 44.69 115 LEU A C 1
ATOM 884 O O . LEU A 1 115 ? 1.736 14.472 -19.226 1.00 44.69 115 LEU A O 1
ATOM 888 N N . HIS A 1 116 ? 1.783 16.692 -18.870 1.00 46.06 116 HIS A N 1
ATOM 889 C CA . HIS A 1 116 ? 1.447 17.033 -20.257 1.00 46.06 116 HIS A CA 1
ATOM 890 C C . HIS A 1 116 ? 2.571 16.626 -21.228 1.00 46.06 116 HIS A C 1
ATOM 892 O O . HIS A 1 116 ? 2.298 16.161 -22.331 1.00 46.06 116 HIS A O 1
ATOM 898 N N . GLU A 1 117 ? 3.834 16.677 -20.790 1.00 45.53 117 GLU A N 1
ATOM 899 C CA . GLU A 1 117 ? 4.960 16.191 -21.595 1.00 45.53 117 GLU A CA 1
ATOM 900 C C . GLU A 1 117 ? 5.032 14.660 -21.666 1.00 45.53 117 GLU A C 1
ATOM 902 O O . GLU A 1 117 ? 5.466 14.116 -22.681 1.00 45.53 117 GLU A O 1
ATOM 907 N N . PHE A 1 118 ? 4.566 13.935 -20.642 1.00 45.75 118 PHE A N 1
ATOM 908 C CA . PHE A 1 118 ? 4.681 12.474 -20.607 1.00 45.75 118 PHE A CA 1
ATOM 909 C C . PHE A 1 118 ? 3.635 11.773 -21.483 1.00 45.75 118 PHE A C 1
ATOM 911 O O . PHE A 1 118 ? 3.972 10.830 -22.199 1.00 45.75 118 PHE A O 1
ATOM 918 N N . TYR A 1 119 ? 2.390 12.266 -21.498 1.00 46.53 119 TYR A N 1
ATOM 919 C CA . TYR A 1 119 ? 1.365 11.763 -22.424 1.00 46.53 119 TYR A CA 1
ATOM 920 C C . TYR A 1 119 ? 1.677 12.124 -23.883 1.00 46.53 119 TYR A C 1
ATOM 922 O O . TYR A 1 119 ? 1.431 11.310 -24.771 1.00 46.53 119 TYR A O 1
ATOM 930 N N . SER A 1 120 ? 2.302 13.280 -24.128 1.00 45.06 120 SER A N 1
ATOM 931 C CA . SER A 1 120 ? 2.759 13.670 -25.468 1.00 45.06 120 SER A CA 1
ATOM 932 C C . SER A 1 120 ? 3.974 12.847 -25.938 1.00 45.06 120 SER A C 1
ATOM 934 O O . SER A 1 120 ? 4.031 12.416 -27.087 1.00 45.06 120 SER A O 1
ATOM 936 N N . SER A 1 121 ? 4.907 12.519 -25.035 1.00 47.97 121 SER A N 1
ATOM 937 C CA . SER A 1 121 ? 6.123 11.753 -25.374 1.00 47.97 121 SER A CA 1
ATOM 938 C C . SER A 1 121 ? 5.886 10.245 -25.529 1.00 47.97 121 SER A C 1
ATOM 940 O O . SER A 1 121 ? 6.609 9.579 -26.264 1.00 47.97 121 SER A O 1
ATOM 942 N N . LYS A 1 122 ? 4.868 9.680 -24.865 1.00 47.66 122 LYS A N 1
ATOM 943 C CA . LYS A 1 122 ? 4.505 8.253 -24.982 1.00 47.66 122 LYS A CA 1
ATOM 944 C C . LYS A 1 122 ? 3.628 7.934 -26.196 1.00 47.66 122 LYS A C 1
ATOM 946 O O . LYS A 1 122 ? 3.613 6.786 -26.624 1.00 47.66 122 LYS A O 1
ATOM 951 N N . GLN A 1 123 ? 2.936 8.926 -26.758 1.00 47.28 123 GLN A N 1
ATOM 952 C CA . GLN A 1 123 ? 2.183 8.791 -28.015 1.00 47.28 123 GLN A CA 1
ATOM 953 C C . GLN A 1 123 ? 3.088 8.876 -29.266 1.00 47.28 123 GLN A C 1
ATOM 955 O O . GLN A 1 123 ? 2.638 8.550 -30.357 1.00 47.28 123 GLN A O 1
ATOM 960 N N . TYR A 1 124 ? 4.370 9.237 -29.114 1.00 42.03 124 TYR A N 1
ATOM 961 C CA . TYR A 1 124 ? 5.347 9.400 -30.205 1.00 42.03 124 TYR A CA 1
ATOM 962 C C . TYR A 1 124 ? 6.444 8.312 -30.255 1.00 42.03 124 TYR A C 1
ATOM 964 O O . TYR A 1 124 ? 7.545 8.553 -30.747 1.00 42.03 124 TYR A O 1
ATOM 972 N N . GLN A 1 125 ? 6.163 7.102 -29.759 1.00 41.69 125 GLN A N 1
ATOM 973 C CA . GLN A 1 125 ? 7.024 5.919 -29.958 1.00 41.69 125 GLN A CA 1
ATOM 974 C C . GLN A 1 125 ? 6.225 4.678 -30.398 1.00 41.69 125 GLN A C 1
ATOM 976 O O . GLN A 1 125 ? 6.405 3.588 -29.850 1.00 41.69 125 GLN A O 1
ATOM 981 N N . GLY A 1 126 ? 5.322 4.873 -31.364 1.00 40.78 126 GLY A N 1
ATOM 982 C CA . GLY A 1 126 ? 4.861 3.797 -32.250 1.00 40.78 126 GLY A CA 1
ATOM 983 C C . GLY A 1 126 ? 5.886 3.504 -33.339 1.00 40.78 126 GLY A C 1
ATOM 984 O O . GLY A 1 126 ? 6.629 4.445 -33.702 1.00 40.78 126 GLY A O 1
#